Protein AF-A0A4Q6CJ37-F1 (afdb_monomer_lite)

pLDDT: mean 82.31, std 10.62, range [40.69, 93.38]

Secondary structure (DSSP, 8-state):
------HHHHHHHHHHHSS--HHHHHHHTT--HHHHHHHHTTS-PPPHHHHHHHHHHTT--HHHHHHHHHHHHH--------SHHHHHHHHHHHS-HHHHHHHHHHHHHHHHHHTTT---HHHHHHHHHHT---

Radius of gyration: 26.84 Å; chains: 1; bounding box: 49×42×68 Å

Foldseek 3Di:
DPPDDDPLCVVLVLCVVVPDDLVRLCVVLVHDSVQSVCSNVVNDDDDPVSVCSSCVVSVHNPVVVVVVVCCVVVVDDDDPCPDPVSVVVVVLVPDDLVRNLVVLVVVLVVVCVVPVRDDDPVSVVVNCVSNVDD

Structure (mmCIF, N/CA/C/O backbone):
data_AF-A0A4Q6CJ37-F1
#
_entry.id   AF-A0A4Q6CJ37-F1
#
loop_
_atom_site.group_PDB
_atom_site.id
_atom_site.type_symbol
_atom_site.label_atom_id
_atom_site.label_alt_id
_atom_site.label_comp_id
_atom_site.label_asym_id
_atom_site.label_entity_id
_atom_site.label_seq_id
_atom_site.pdbx_PDB_ins_code
_atom_site.Cartn_x
_atom_site.Cartn_y
_atom_site.Cartn_z
_atom_site.occupancy
_atom_site.B_iso_or_equiv
_atom_site.auth_seq_id
_atom_site.auth_comp_id
_atom_site.auth_asym_id
_atom_site.auth_atom_id
_atom_site.pdbx_PDB_model_num
ATOM 1 N N . MET A 1 1 ? -7.098 22.686 32.285 1.00 41.59 1 MET A N 1
ATOM 2 C CA . MET A 1 1 ? -6.607 22.257 30.954 1.00 41.59 1 MET A CA 1
ATOM 3 C C . MET A 1 1 ? -7.286 20.944 30.599 1.00 41.59 1 MET A C 1
ATOM 5 O O . MET A 1 1 ? -7.248 20.039 31.420 1.00 41.59 1 MET A O 1
ATOM 9 N N . ALA A 1 2 ? -7.950 20.839 29.444 1.00 48.75 2 ALA A N 1
ATOM 10 C CA . ALA A 1 2 ? -8.528 19.565 29.008 1.00 48.75 2 ALA A CA 1
ATOM 11 C C . ALA A 1 2 ? -7.395 18.570 28.702 1.00 48.75 2 ALA A C 1
ATOM 13 O O . ALA A 1 2 ? -6.449 18.922 27.995 1.00 48.75 2 ALA A O 1
ATOM 14 N N . ALA A 1 3 ? -7.468 17.356 29.255 1.00 60.94 3 ALA A N 1
ATOM 15 C CA . ALA A 1 3 ? -6.492 16.307 28.982 1.00 60.94 3 ALA A CA 1
ATOM 16 C C . ALA A 1 3 ? -6.414 16.049 27.467 1.00 60.94 3 ALA A C 1
ATOM 18 O O . ALA A 1 3 ? -7.434 15.997 26.773 1.00 60.94 3 ALA A O 1
ATOM 19 N N . ARG A 1 4 ? -5.192 15.941 26.935 1.00 63.09 4 ARG A N 1
ATOM 20 C CA . ARG A 1 4 ? -4.954 15.723 25.505 1.00 63.09 4 ARG A CA 1
ATOM 21 C C . ARG A 1 4 ? -5.506 14.344 25.140 1.00 63.09 4 ARG A C 1
ATOM 23 O O . ARG A 1 4 ? -4.884 13.343 25.474 1.00 63.09 4 ARG A O 1
ATOM 30 N N . LYS A 1 5 ? -6.669 14.305 24.478 1.00 74.56 5 LYS A N 1
ATOM 31 C CA . LYS A 1 5 ? -7.319 13.051 24.068 1.00 74.56 5 LYS A CA 1
ATOM 32 C C . LYS A 1 5 ? -6.343 12.171 23.291 1.00 74.56 5 LYS A C 1
ATOM 34 O O . LYS A 1 5 ? -5.712 12.643 22.334 1.00 74.56 5 LYS A O 1
ATOM 39 N N . CYS A 1 6 ? -6.238 10.913 23.699 1.00 83.94 6 CYS A N 1
ATOM 40 C CA . CYS A 1 6 ? -5.423 9.918 23.021 1.00 83.94 6 CYS A CA 1
ATOM 41 C C . CYS A 1 6 ? -6.020 9.572 21.643 1.00 83.94 6 CYS A C 1
ATOM 43 O O . CYS A 1 6 ? -7.158 9.927 21.323 1.00 83.94 6 CYS A O 1
ATOM 45 N N . LEU A 1 7 ? -5.241 8.891 20.799 1.00 86.38 7 LEU A N 1
ATOM 46 C CA . LEU A 1 7 ? -5.677 8.510 19.452 1.00 86.38 7 LEU A CA 1
ATOM 47 C C . LEU A 1 7 ? -6.976 7.690 19.480 1.00 86.38 7 LEU A C 1
ATOM 49 O O . LEU A 1 7 ? -7.900 7.997 18.732 1.00 86.38 7 LEU A O 1
ATOM 53 N N . GLY A 1 8 ? -7.067 6.706 20.377 1.00 87.31 8 GLY A N 1
ATOM 54 C CA . GLY A 1 8 ? -8.252 5.862 20.514 1.00 87.31 8 GLY A CA 1
ATOM 55 C C . GLY A 1 8 ? -9.520 6.656 20.835 1.00 87.31 8 GLY A C 1
ATOM 56 O O . GLY A 1 8 ? -10.542 6.456 20.188 1.00 87.31 8 GLY A O 1
ATOM 57 N N . GLU A 1 9 ? -9.444 7.642 21.732 1.00 88.62 9 GLU A N 1
ATOM 58 C CA . GLU A 1 9 ? -10.581 8.518 22.064 1.00 88.62 9 GLU A CA 1
ATOM 59 C C . GLU A 1 9 ? -11.014 9.411 20.894 1.00 88.62 9 GLU A C 1
ATOM 61 O O . GLU A 1 9 ? -12.185 9.782 20.790 1.00 88.62 9 GLU A O 1
ATOM 66 N N . LYS A 1 10 ? -10.083 9.775 20.006 1.00 87.88 10 LYS A N 1
ATOM 67 C CA . LYS A 1 10 ? -10.406 10.517 18.779 1.00 87.88 10 LYS A CA 1
ATOM 68 C C . LYS A 1 10 ? -11.103 9.615 17.765 1.00 87.88 10 LYS A C 1
ATOM 70 O O . LYS A 1 10 ? -12.132 10.002 17.217 1.00 87.88 10 LYS A O 1
ATOM 75 N N . LEU A 1 11 ? -10.585 8.403 17.574 1.00 88.56 11 LEU A N 1
ATOM 76 C CA . LEU A 1 11 ? -11.181 7.394 16.695 1.00 88.56 11 LEU A CA 1
ATOM 77 C C . LEU A 1 11 ? -12.546 6.918 17.210 1.00 88.56 11 LEU A C 1
ATOM 79 O O . LEU A 1 11 ? -13.418 6.593 16.415 1.00 88.56 11 LEU A O 1
ATOM 83 N N . ALA A 1 12 ? -12.791 6.965 18.522 1.00 88.44 12 ALA A N 1
ATOM 84 C CA . ALA A 1 12 ? -14.085 6.617 19.106 1.00 88.44 12 ALA A CA 1
ATOM 85 C C . ALA A 1 12 ? -15.237 7.486 18.585 1.00 88.44 12 ALA A C 1
ATOM 87 O O . ALA A 1 12 ? -16.377 7.026 18.550 1.00 88.44 12 ALA A O 1
ATOM 88 N N . MET A 1 13 ? -14.963 8.733 18.187 1.00 84.94 13 MET A N 1
ATOM 89 C CA . MET A 1 13 ? -15.971 9.578 17.542 1.00 84.94 13 MET A CA 1
ATOM 90 C C . MET A 1 13 ? -16.268 9.098 16.121 1.00 84.94 13 MET A C 1
ATOM 92 O O . MET A 1 13 ? -17.437 9.000 15.769 1.00 84.94 13 MET A O 1
ATOM 96 N N . LEU A 1 14 ? -15.238 8.717 15.361 1.00 85.12 14 LEU A N 1
ATOM 97 C CA . LEU A 1 14 ? -15.385 8.173 14.007 1.00 85.12 14 LEU A CA 1
ATOM 98 C C . LEU A 1 14 ? -16.156 6.848 13.996 1.00 85.12 14 LEU A C 1
ATOM 100 O O . LEU A 1 14 ? -17.071 6.679 13.198 1.00 85.12 14 LEU A O 1
ATOM 104 N N . VAL A 1 15 ? -15.855 5.953 14.942 1.00 87.31 15 VAL A N 1
ATOM 105 C CA . VAL A 1 15 ? -16.579 4.681 15.114 1.00 87.31 15 VAL A CA 1
ATOM 106 C C . VAL A 1 15 ? -18.058 4.915 15.431 1.00 87.31 15 VAL A C 1
ATOM 108 O O . VAL A 1 15 ? -18.921 4.190 14.965 1.00 87.31 15 VAL A O 1
ATOM 111 N N . LYS A 1 16 ? -18.386 5.948 16.215 1.00 85.56 16 LYS A N 1
ATOM 112 C CA . LYS A 1 16 ? -19.791 6.282 16.505 1.00 85.56 16 LYS A CA 1
ATOM 113 C C . LYS A 1 16 ? -20.527 6.821 15.28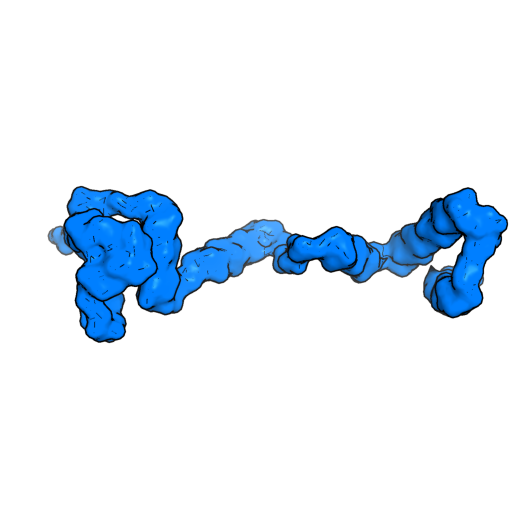2 1.00 85.56 16 LYS A C 1
ATOM 115 O O . LYS A 1 16 ? -21.732 6.632 15.177 1.00 85.56 16 LYS A O 1
ATOM 120 N N . THR A 1 17 ? -19.822 7.512 14.391 1.0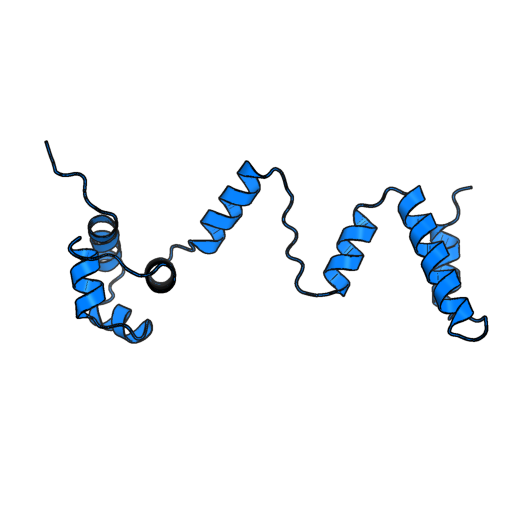0 84.19 17 THR A N 1
ATOM 121 C CA . THR A 1 17 ? -20.407 8.099 13.181 1.00 84.19 17 THR A CA 1
ATOM 122 C C . THR A 1 17 ? -20.468 7.135 12.001 1.00 84.19 17 THR A C 1
ATOM 124 O O . THR A 1 17 ? -21.234 7.394 11.082 1.00 84.19 17 THR A O 1
ATOM 127 N N . SER A 1 18 ? -19.705 6.035 12.012 1.00 81.75 18 SER A N 1
ATOM 128 C CA . SER A 1 18 ? -19.717 5.044 10.926 1.00 81.75 18 SER A CA 1
ATOM 129 C C . SER A 1 18 ? -20.991 4.193 10.886 1.00 81.75 18 SER A C 1
ATOM 131 O O . SER A 1 18 ? -21.245 3.531 9.889 1.00 81.75 18 SER A O 1
ATOM 133 N N . GLY A 1 19 ? -21.808 4.211 11.947 1.00 79.81 19 GLY A N 1
ATOM 134 C CA . GLY A 1 19 ? -23.062 3.451 12.032 1.00 79.81 19 GLY A CA 1
ATOM 135 C C . GLY A 1 19 ? -22.888 1.983 12.434 1.00 79.81 19 GLY A C 1
ATOM 136 O O . GLY A 1 19 ? -23.873 1.320 12.751 1.00 79.81 19 GLY A O 1
ATOM 137 N N . ASP A 1 20 ? -21.650 1.494 12.500 1.00 86.25 20 ASP A N 1
ATOM 138 C CA . ASP A 1 20 ? -21.333 0.147 12.959 1.00 86.25 20 ASP A CA 1
ATOM 139 C C . ASP A 1 20 ? -21.149 0.082 14.479 1.00 86.25 20 ASP A C 1
ATOM 141 O O . ASP A 1 20 ? -20.599 0.979 15.125 1.00 86.25 20 ASP A O 1
ATOM 145 N N . SER A 1 21 ? -21.564 -1.039 15.072 1.00 87.19 21 SER A N 1
ATOM 146 C CA . SER A 1 21 ? -21.244 -1.313 16.472 1.00 87.19 21 SER A CA 1
ATOM 147 C C . SER A 1 21 ? -19.766 -1.687 16.631 1.00 87.19 21 SER A C 1
ATOM 149 O O . SER A 1 21 ? -19.159 -2.293 15.750 1.00 87.19 21 SER A O 1
ATOM 151 N N . GLN A 1 22 ? -19.186 -1.395 17.800 1.00 88.19 22 GLN A N 1
ATOM 152 C CA . GLN A 1 22 ? -17.820 -1.836 18.125 1.00 88.19 22 GLN A CA 1
ATOM 153 C C . GLN A 1 22 ? -17.673 -3.359 18.036 1.00 88.19 22 GLN A C 1
ATOM 155 O O . GLN A 1 22 ? -16.610 -3.845 17.669 1.00 88.19 22 GLN A O 1
ATOM 160 N N . THR A 1 23 ? -18.735 -4.100 18.356 1.00 89.69 23 THR A N 1
ATOM 161 C CA . THR A 1 23 ? -18.782 -5.557 18.214 1.00 89.69 23 THR A CA 1
ATOM 162 C C . THR A 1 23 ? -18.660 -5.960 16.749 1.00 89.69 23 THR A C 1
ATOM 164 O O . THR A 1 23 ? -17.778 -6.736 16.420 1.00 89.69 23 THR A O 1
ATOM 167 N N . ALA A 1 24 ? -19.444 -5.345 15.858 1.00 90.38 24 ALA A N 1
ATOM 168 C CA . ALA A 1 24 ? -19.403 -5.644 14.427 1.00 90.38 24 ALA A CA 1
ATOM 169 C C . ALA A 1 24 ? -18.023 -5.366 13.807 1.00 90.38 24 ALA A C 1
ATOM 171 O O . ALA A 1 24 ? -17.516 -6.184 13.044 1.00 90.38 24 ALA A O 1
ATOM 172 N N . ILE A 1 25 ? -17.389 -4.246 14.171 1.00 90.81 25 ILE A N 1
ATOM 173 C CA . ILE A 1 25 ? -16.028 -3.924 13.713 1.00 90.81 25 ILE A CA 1
ATOM 174 C C . ILE A 1 25 ? -15.031 -4.959 14.244 1.00 90.81 25 ILE A C 1
ATOM 176 O O . ILE A 1 25 ? -14.199 -5.465 13.497 1.00 90.81 25 ILE A O 1
ATOM 180 N N . ALA A 1 26 ? -15.112 -5.293 15.534 1.00 91.94 26 ALA A N 1
ATOM 181 C CA . ALA A 1 26 ? -14.208 -6.257 16.145 1.00 91.94 26 ALA A CA 1
ATOM 182 C C . ALA A 1 26 ? -14.354 -7.665 15.537 1.00 91.94 26 ALA A C 1
ATOM 184 O O . ALA A 1 26 ? -13.344 -8.327 15.303 1.00 91.94 26 ALA A O 1
ATOM 185 N N . ASP A 1 27 ? -15.581 -8.079 15.216 1.00 91.94 27 ASP A N 1
ATOM 186 C CA . ASP A 1 27 ? -15.876 -9.362 14.577 1.00 91.94 27 ASP A CA 1
ATOM 187 C C . ASP A 1 27 ? -15.290 -9.427 13.158 1.00 91.94 27 ASP A C 1
ATOM 189 O O . ASP A 1 27 ? -14.623 -10.404 12.816 1.00 91.94 27 ASP A O 1
ATOM 193 N N . ARG A 1 28 ? -15.450 -8.368 12.345 1.00 91.62 28 ARG A N 1
ATOM 194 C CA . ARG A 1 28 ? -14.850 -8.291 10.995 1.00 91.62 28 ARG A CA 1
ATOM 195 C C . ARG A 1 28 ? -13.324 -8.342 11.031 1.00 91.62 28 ARG A C 1
ATOM 197 O O . ARG A 1 28 ? -12.704 -8.953 10.165 1.00 91.62 28 ARG A O 1
ATOM 204 N N . LEU A 1 29 ? -12.726 -7.739 12.055 1.00 91.75 29 LEU A N 1
ATOM 205 C CA . LEU A 1 29 ? -11.278 -7.713 12.261 1.00 91.75 29 LEU A CA 1
ATOM 206 C C . LEU A 1 29 ? -10.737 -8.941 13.007 1.00 91.75 29 LEU A C 1
ATOM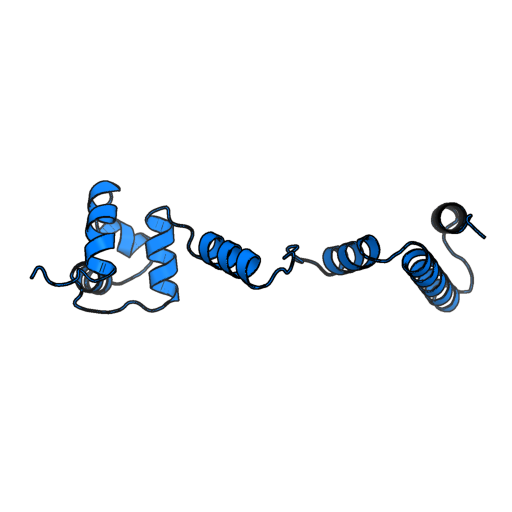 208 O O . LEU A 1 29 ? -9.538 -9.002 13.279 1.00 91.75 29 LEU A O 1
ATOM 212 N N . ASN A 1 30 ? -11.601 -9.904 13.352 1.00 92.19 30 ASN A N 1
ATOM 213 C CA . ASN A 1 30 ? -11.267 -11.086 14.144 1.00 92.19 30 ASN A CA 1
ATOM 214 C C . ASN A 1 30 ? -10.475 -10.738 15.423 1.00 92.19 30 ASN A C 1
ATOM 216 O O . ASN A 1 30 ? -9.455 -11.354 15.744 1.00 92.19 30 ASN A O 1
ATOM 220 N N . MET A 1 31 ? -10.923 -9.701 16.138 1.00 91.81 31 MET A N 1
ATOM 221 C CA . MET A 1 31 ? -10.270 -9.190 17.342 1.00 91.81 31 MET A CA 1
ATOM 222 C C . MET A 1 31 ? -11.208 -9.201 18.557 1.00 91.81 31 MET A C 1
ATOM 224 O O . MET A 1 31 ? -12.418 -9.029 18.416 1.00 91.81 31 MET A O 1
ATOM 228 N N . PRO A 1 32 ? -10.684 -9.325 19.791 1.00 93.38 32 PRO A N 1
ATOM 229 C CA . PRO A 1 32 ? -11.518 -9.230 20.982 1.00 93.38 32 PRO A CA 1
ATOM 230 C C . PRO A 1 32 ? -12.186 -7.854 21.107 1.00 93.38 32 PRO A C 1
ATOM 232 O O . PRO A 1 32 ? -11.511 -6.823 21.186 1.00 93.38 32 PRO A O 1
ATOM 235 N N . VAL A 1 33 ? -13.515 -7.831 21.247 1.00 93.19 33 VAL A N 1
ATOM 236 C CA . VAL A 1 33 ? -14.302 -6.598 21.466 1.00 93.19 33 VAL A CA 1
ATOM 237 C C . VAL A 1 33 ? -13.772 -5.793 22.659 1.00 93.19 33 VAL A C 1
ATOM 239 O O . VAL A 1 33 ? -13.708 -4.563 22.626 1.00 93.19 33 VAL A O 1
ATOM 242 N N . SER A 1 34 ? -13.338 -6.484 23.718 1.00 9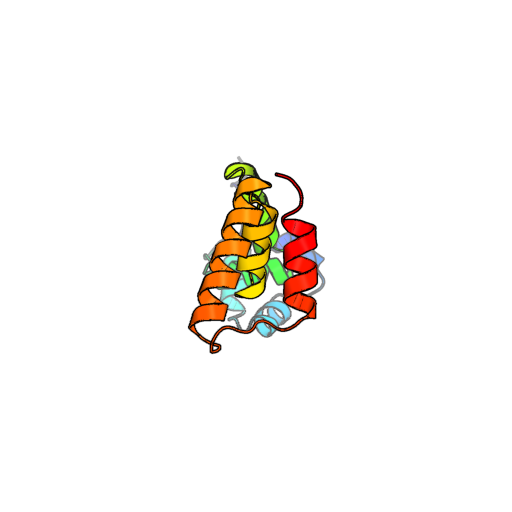3.00 34 SER A N 1
ATOM 243 C CA . SER A 1 34 ? -12.756 -5.869 24.916 1.00 93.00 34 SER A CA 1
ATOM 244 C C . SER A 1 34 ? -11.467 -5.096 24.619 1.00 93.00 34 SER A C 1
ATOM 246 O O . SER A 1 34 ? -11.232 -4.045 25.221 1.00 93.00 34 SER A O 1
ATOM 248 N N . GLN A 1 35 ? -10.656 -5.570 23.670 1.00 93.25 35 GLN A N 1
ATOM 249 C CA . GLN A 1 35 ? -9.428 -4.911 23.235 1.00 93.25 35 GLN A CA 1
ATOM 250 C C . GLN A 1 35 ? -9.746 -3.621 22.474 1.00 93.25 35 GLN A C 1
ATOM 252 O O . GLN A 1 35 ? -9.194 -2.569 22.804 1.00 93.25 35 GLN A O 1
ATOM 257 N N . LEU A 1 36 ? -10.678 -3.677 21.514 1.00 92.06 36 LEU A N 1
ATOM 258 C CA . LEU A 1 36 ? -11.118 -2.497 20.765 1.00 92.06 36 LEU A CA 1
ATOM 259 C C . LEU A 1 36 ? -11.746 -1.453 21.700 1.00 92.06 36 LEU A C 1
ATOM 261 O O . LEU A 1 36 ? -11.404 -0.275 21.642 1.00 92.06 36 LEU A O 1
ATOM 265 N N . ASN A 1 37 ? -12.603 -1.881 22.628 1.00 92.69 37 ASN A N 1
ATOM 266 C CA . ASN A 1 37 ? -13.257 -0.988 23.584 1.00 92.69 37 ASN A CA 1
ATOM 267 C C . ASN A 1 37 ? -12.248 -0.273 24.500 1.00 92.69 37 ASN A C 1
ATOM 269 O O . ASN A 1 37 ? -12.333 0.944 24.682 1.00 92.69 37 ASN A O 1
ATOM 273 N N . ARG A 1 38 ? -11.268 -1.005 25.056 1.00 92.06 38 ARG A N 1
ATOM 274 C CA . ARG A 1 38 ? -10.209 -0.412 25.892 1.00 92.06 38 ARG A CA 1
ATOM 275 C C . ARG A 1 38 ? -9.343 0.556 25.093 1.00 92.06 38 ARG A C 1
ATOM 277 O O . ARG A 1 38 ? -9.021 1.619 25.619 1.00 92.06 38 ARG A O 1
ATOM 284 N N . PHE A 1 39 ? -9.033 0.242 23.836 1.00 93.19 39 PHE A N 1
ATOM 285 C CA . PHE A 1 39 ? -8.310 1.155 22.954 1.00 93.19 39 PHE A CA 1
ATOM 286 C C . PHE A 1 39 ? -9.093 2.449 22.709 1.00 93.19 39 PHE A C 1
ATOM 288 O O . PHE A 1 39 ? -8.562 3.532 22.941 1.00 93.19 39 PHE A O 1
ATOM 295 N N . LEU A 1 40 ? -10.371 2.360 22.330 1.00 91.00 40 LEU A N 1
ATOM 296 C CA . LEU A 1 40 ? -11.219 3.527 22.055 1.00 91.00 40 LEU A CA 1
ATOM 297 C C . LEU A 1 40 ? -11.455 4.414 23.291 1.00 91.00 40 LEU A C 1
ATOM 299 O O . LEU A 1 40 ? -11.717 5.606 23.156 1.00 91.00 40 LEU A O 1
ATOM 303 N N . LYS A 1 41 ? -11.336 3.853 24.497 1.00 89.75 41 LYS A N 1
ATOM 304 C CA . LYS A 1 41 ? -11.361 4.600 25.767 1.00 89.75 41 LYS A CA 1
ATOM 305 C C . LYS A 1 41 ? -9.989 5.123 26.209 1.00 89.75 41 LYS A C 1
ATOM 307 O O . LYS A 1 41 ? -9.891 5.747 27.258 1.00 89.75 41 LYS A O 1
ATOM 312 N N . GLY A 1 42 ? -8.927 4.845 25.455 1.00 87.19 42 GLY A N 1
ATOM 313 C CA . GLY A 1 42 ? -7.566 5.264 25.790 1.00 87.19 42 GLY A CA 1
ATOM 314 C C . GLY A 1 42 ? -6.887 4.459 26.894 1.00 87.19 42 GLY A C 1
ATOM 315 O O . GLY A 1 42 ? -5.882 4.900 27.441 1.00 87.19 42 GLY A O 1
ATOM 316 N N . HIS A 1 43 ? -7.410 3.281 27.233 1.00 89.75 43 HIS A N 1
ATOM 317 C CA . HIS A 1 43 ? -6.883 2.430 28.302 1.00 89.75 43 HIS A CA 1
ATOM 318 C C . HIS A 1 43 ? -5.863 1.388 27.825 1.00 89.75 43 HIS A C 1
ATOM 320 O O . HIS A 1 43 ? -5.259 0.712 28.657 1.00 89.75 43 HIS A O 1
ATOM 326 N N . SER A 1 44 ? -5.693 1.202 26.515 1.00 89.81 44 SER A N 1
ATOM 327 C CA . SER A 1 44 ? -4.721 0.261 25.949 1.00 89.81 44 SER A CA 1
ATOM 328 C C . SER A 1 44 ? -4.258 0.696 24.564 1.00 89.81 44 SER A C 1
ATOM 330 O O . SER A 1 44 ? -4.990 1.378 23.851 1.00 89.81 44 SER A O 1
ATOM 332 N N . ALA A 1 45 ? -3.066 0.258 24.164 1.00 88.38 45 ALA A N 1
ATOM 333 C CA . ALA A 1 45 ? -2.590 0.372 22.790 1.00 88.38 45 ALA A CA 1
ATOM 334 C C . ALA A 1 45 ? -3.025 -0.843 21.953 1.00 88.38 45 ALA A C 1
ATOM 336 O O . ALA A 1 45 ? -3.278 -1.924 22.491 1.00 88.38 45 ALA A O 1
ATOM 337 N N . LEU A 1 46 ? -3.092 -0.661 20.634 1.00 90.12 46 LEU A N 1
ATOM 338 C CA . LEU A 1 46 ? -3.186 -1.752 19.666 1.00 90.12 46 LEU A CA 1
ATOM 339 C C . LEU A 1 46 ? -1.802 -2.046 19.087 1.00 90.12 46 LEU A C 1
ATOM 341 O O . LEU A 1 46 ? -0.927 -1.180 19.078 1.00 90.12 46 LEU A O 1
ATOM 345 N N . THR A 1 47 ? -1.619 -3.264 18.583 1.00 91.06 47 THR A N 1
ATOM 346 C CA . THR A 1 47 ? -0.488 -3.573 17.703 1.00 91.06 47 THR A CA 1
ATOM 347 C C . THR A 1 47 ? -0.610 -2.766 16.413 1.00 91.06 47 THR A C 1
ATOM 349 O O . THR A 1 47 ? -1.716 -2.391 16.016 1.00 91.06 47 THR A O 1
ATOM 352 N N . SER A 1 48 ? 0.510 -2.521 15.731 1.00 87.69 48 SER A N 1
ATOM 353 C CA . SER A 1 48 ? 0.515 -1.782 14.463 1.00 87.69 48 SER A CA 1
ATOM 354 C C . SER A 1 48 ? -0.436 -2.407 13.439 1.00 87.69 48 SER A C 1
ATOM 356 O O . SER A 1 48 ? -1.225 -1.694 12.831 1.00 87.69 48 SER A O 1
ATOM 358 N N . THR A 1 49 ? -0.439 -3.738 13.324 1.00 90.69 49 THR A N 1
ATOM 359 C CA . THR A 1 49 ? -1.331 -4.487 12.426 1.00 90.69 49 THR A CA 1
ATOM 360 C C . THR A 1 49 ? -2.806 -4.225 12.727 1.00 90.69 49 THR A C 1
ATOM 362 O O . THR A 1 49 ? -3.569 -3.883 11.827 1.00 90.69 49 THR A O 1
ATOM 365 N N . ASN A 1 50 ? -3.209 -4.309 13.998 1.00 90.56 50 ASN A N 1
ATOM 366 C CA . ASN A 1 50 ? -4.604 -4.087 14.381 1.00 90.56 50 ASN A CA 1
ATOM 367 C C . ASN A 1 50 ? -4.995 -2.613 14.242 1.00 90.56 50 ASN A C 1
ATOM 369 O O . ASN A 1 50 ? -6.138 -2.313 13.915 1.00 90.56 50 ASN A O 1
ATOM 373 N N . LEU A 1 51 ? -4.063 -1.687 14.478 1.00 91.00 51 LEU A N 1
ATOM 374 C CA . LEU A 1 51 ? -4.311 -0.263 14.284 1.00 91.00 51 LEU A CA 1
ATOM 375 C C . LEU A 1 51 ? -4.583 0.057 12.810 1.00 91.00 51 LEU A C 1
ATOM 377 O O . LEU A 1 51 ? -5.558 0.746 12.527 1.00 91.00 51 LEU A O 1
ATOM 381 N N . VAL A 1 52 ? -3.761 -0.459 11.890 1.00 91.12 52 VAL A N 1
ATOM 382 C CA . VAL A 1 52 ? -3.963 -0.285 10.442 1.00 91.12 52 VAL A CA 1
ATOM 383 C C . VAL A 1 52 ? -5.324 -0.841 10.027 1.00 91.12 52 VAL A C 1
ATOM 385 O O . VAL A 1 52 ? -6.086 -0.143 9.365 1.00 91.12 52 VAL A O 1
ATOM 388 N N . ALA A 1 53 ? -5.673 -2.040 10.494 1.00 90.88 53 ALA A N 1
ATOM 389 C CA . ALA A 1 53 ? -6.950 -2.670 10.173 1.00 90.88 53 ALA A CA 1
ATOM 390 C C . ALA A 1 53 ? -8.160 -1.870 10.701 1.00 90.88 53 ALA A C 1
ATOM 392 O O . ALA A 1 53 ? -9.116 -1.631 9.967 1.00 90.88 53 ALA A O 1
ATOM 393 N N . VAL A 1 54 ? -8.096 -1.372 11.943 1.00 90.94 54 VAL A N 1
ATOM 394 C CA . VAL A 1 54 ? -9.136 -0.490 12.509 1.00 90.94 54 VAL A CA 1
ATOM 395 C C . VAL A 1 54 ? -9.251 0.815 11.722 1.00 90.94 54 VAL A C 1
ATOM 397 O O . VAL A 1 54 ? -10.354 1.314 11.522 1.00 90.94 54 VAL A O 1
ATOM 400 N N . MET A 1 55 ? -8.136 1.395 11.281 1.00 90.56 55 MET A N 1
ATOM 401 C CA . MET A 1 55 ? -8.164 2.629 10.494 1.00 90.56 55 MET A CA 1
ATOM 402 C C . MET A 1 55 ? -8.746 2.400 9.096 1.00 90.56 55 MET A C 1
ATOM 404 O O . MET A 1 55 ? -9.547 3.222 8.655 1.00 90.56 55 MET A O 1
ATOM 408 N N . ALA A 1 56 ? -8.444 1.265 8.463 1.00 90.56 56 ALA A N 1
ATOM 409 C CA . ALA A 1 56 ? -9.028 0.874 7.183 1.00 90.56 56 ALA A CA 1
ATOM 410 C C . ALA A 1 56 ? -10.557 0.702 7.272 1.00 90.56 56 ALA A C 1
ATOM 412 O O . ALA A 1 56 ? -11.273 1.252 6.439 1.00 90.56 56 ALA A O 1
ATOM 413 N N . GLU A 1 57 ? -11.069 0.047 8.323 1.00 88.81 57 GLU A N 1
ATOM 414 C CA . GLU A 1 57 ? -12.519 -0.060 8.592 1.00 88.81 57 GLU A CA 1
ATOM 415 C C . GLU A 1 57 ? -13.195 1.308 8.774 1.00 88.81 57 GLU A C 1
ATOM 417 O O . GLU A 1 57 ? -14.373 1.479 8.472 1.00 88.81 57 GLU A O 1
ATOM 422 N N . LEU A 1 58 ? -12.448 2.307 9.247 1.00 88.19 58 LEU A N 1
ATOM 423 C CA . LEU A 1 58 ? -12.927 3.682 9.396 1.00 88.19 58 LEU A CA 1
ATOM 424 C C . LEU A 1 58 ? -12.731 4.529 8.128 1.00 88.19 58 LEU A C 1
ATOM 426 O O . LEU A 1 58 ? -12.914 5.746 8.177 1.00 88.19 58 LEU A O 1
ATOM 430 N N . GLY A 1 59 ? -12.352 3.910 7.006 1.00 86.62 59 GLY A N 1
ATOM 431 C CA . GLY A 1 59 ? -12.127 4.582 5.726 1.00 86.62 59 GLY A CA 1
ATOM 432 C C . GLY A 1 59 ? -10.825 5.382 5.660 1.00 86.62 59 GLY A C 1
ATOM 433 O O . GLY A 1 59 ? -10.684 6.254 4.804 1.00 86.62 59 GLY A O 1
ATOM 434 N N . ILE A 1 60 ? -9.877 5.126 6.565 1.00 89.19 60 ILE A N 1
ATOM 435 C CA . ILE A 1 60 ? -8.570 5.784 6.589 1.00 89.19 60 ILE A CA 1
ATOM 436 C C . ILE A 1 60 ? -7.510 4.794 6.113 1.00 89.19 60 ILE A C 1
ATOM 438 O O . ILE A 1 60 ? -7.057 3.932 6.866 1.00 89.19 60 ILE A O 1
ATOM 442 N N . ASP A 1 61 ? -7.069 4.969 4.871 1.00 88.75 61 ASP A N 1
ATOM 443 C CA . ASP A 1 61 ? -5.963 4.202 4.304 1.00 88.75 61 ASP A CA 1
ATOM 444 C C . ASP A 1 61 ? -4.621 4.734 4.835 1.00 88.75 61 ASP A C 1
ATOM 446 O O . ASP A 1 61 ? -4.010 5.661 4.290 1.00 88.75 61 ASP A O 1
ATOM 450 N N . LEU A 1 62 ? -4.191 4.171 5.967 1.00 88.12 62 LEU A N 1
ATOM 451 C CA . LEU A 1 62 ? -2.940 4.555 6.612 1.00 88.12 62 LEU A CA 1
ATOM 452 C C . LEU A 1 62 ? -1.731 4.257 5.713 1.00 88.12 62 LEU A C 1
ATOM 454 O O . LEU A 1 62 ? -0.789 5.050 5.694 1.00 88.12 62 LEU A O 1
ATOM 458 N N . ASP A 1 63 ? -1.769 3.170 4.943 1.00 85.44 63 ASP A N 1
ATOM 459 C CA . ASP A 1 63 ? -0.672 2.773 4.061 1.00 85.44 63 ASP A CA 1
ATOM 460 C C . ASP A 1 63 ? -0.500 3.774 2.919 1.00 85.44 63 ASP A C 1
ATOM 462 O O . ASP A 1 63 ? 0.625 4.199 2.635 1.00 85.44 63 ASP A O 1
ATOM 466 N N . ALA A 1 64 ? -1.599 4.236 2.317 1.00 86.00 64 ALA A N 1
ATOM 467 C CA . ALA A 1 64 ? -1.557 5.296 1.314 1.00 86.00 64 ALA A CA 1
ATOM 468 C C . ALA A 1 64 ? -1.016 6.612 1.894 1.00 86.00 64 ALA A C 1
ATOM 470 O O . ALA A 1 64 ? -0.169 7.257 1.269 1.00 86.00 64 ALA A O 1
ATOM 471 N N . ILE A 1 65 ? -1.451 7.000 3.100 1.00 88.50 65 ILE A N 1
ATOM 472 C CA . ILE A 1 65 ? -0.987 8.227 3.771 1.00 88.50 65 ILE A CA 1
ATOM 473 C C . ILE A 1 65 ? 0.512 8.153 4.073 1.00 88.50 65 ILE A C 1
ATOM 475 O O . ILE A 1 65 ? 1.255 9.093 3.776 1.00 88.50 65 ILE A O 1
ATOM 479 N N . VAL A 1 66 ? 0.971 7.044 4.655 1.00 86.81 66 VAL A N 1
ATOM 480 C CA . VAL A 1 66 ? 2.383 6.840 4.997 1.00 86.81 66 VAL A CA 1
ATOM 481 C C . VAL A 1 66 ? 3.226 6.799 3.728 1.00 86.81 66 VAL A C 1
ATOM 483 O O . VAL A 1 66 ? 4.233 7.501 3.651 1.00 86.81 66 VAL A O 1
ATOM 486 N N . SER A 1 67 ? 2.782 6.082 2.695 1.00 82.56 67 SER A N 1
ATOM 487 C CA . SER A 1 67 ? 3.467 6.022 1.399 1.00 82.56 67 SER A CA 1
ATOM 488 C C . SER A 1 67 ? 3.578 7.400 0.747 1.00 82.56 67 SER A C 1
ATOM 490 O O . SER A 1 67 ? 4.653 7.787 0.292 1.00 82.56 67 SER A O 1
ATOM 492 N N . ALA A 1 68 ? 2.501 8.189 0.751 1.00 83.69 68 ALA A N 1
ATOM 493 C CA . ALA A 1 68 ? 2.518 9.560 0.249 1.00 83.69 68 ALA A CA 1
ATOM 494 C C . ALA A 1 68 ? 3.487 10.450 1.041 1.00 83.69 68 ALA A C 1
ATOM 496 O O . ALA A 1 68 ? 4.180 11.290 0.463 1.00 83.69 68 ALA A O 1
ATOM 497 N N . ARG A 1 69 ? 3.584 10.251 2.361 1.00 83.62 69 ARG A N 1
ATOM 498 C CA . ARG A 1 69 ? 4.508 11.015 3.202 1.00 83.62 69 ARG A CA 1
ATOM 499 C C . ARG A 1 69 ? 5.965 10.625 2.971 1.00 83.62 69 ARG A C 1
ATOM 501 O O . ARG A 1 69 ? 6.812 11.513 2.899 1.00 83.62 69 ARG A O 1
ATOM 508 N N . ILE A 1 70 ? 6.239 9.333 2.797 1.00 81.00 70 ILE A N 1
ATOM 509 C CA . ILE A 1 70 ? 7.556 8.822 2.404 1.00 81.00 70 ILE A CA 1
ATOM 510 C C . ILE A 1 70 ? 7.953 9.412 1.048 1.00 81.00 70 ILE A C 1
ATOM 512 O O . ILE A 1 70 ? 9.049 9.949 0.938 1.00 81.00 70 ILE A O 1
ATOM 516 N N . ARG A 1 71 ? 7.052 9.423 0.054 1.00 71.06 71 ARG A N 1
ATOM 517 C CA . ARG A 1 71 ? 7.289 10.057 -1.260 1.00 71.06 71 ARG A CA 1
ATOM 518 C C . ARG A 1 71 ? 7.701 11.523 -1.134 1.00 71.06 71 ARG A C 1
ATOM 520 O O . ARG A 1 71 ? 8.697 11.934 -1.718 1.00 71.06 71 ARG A O 1
ATOM 527 N N . GLN A 1 72 ? 6.967 12.299 -0.334 1.00 75.25 72 GLN A N 1
ATOM 528 C CA . GLN A 1 72 ? 7.270 13.718 -0.116 1.00 75.25 72 GLN A CA 1
ATOM 529 C C . GLN A 1 72 ? 8.630 13.952 0.552 1.00 75.25 72 GLN A C 1
ATOM 531 O O . GLN A 1 72 ? 9.287 14.943 0.248 1.00 75.25 72 GLN A O 1
ATOM 536 N N . GLN A 1 73 ? 9.037 13.087 1.484 1.00 76.75 73 GLN A N 1
ATOM 537 C CA . GLN A 1 73 ? 10.293 13.258 2.221 1.00 76.75 73 GLN A CA 1
ATOM 538 C C . GLN A 1 73 ? 11.507 12.684 1.494 1.00 76.75 73 GLN A C 1
ATOM 540 O O . GLN A 1 73 ? 12.591 13.247 1.599 1.00 76.75 73 GLN A O 1
ATOM 545 N N . ALA A 1 74 ? 11.337 11.578 0.775 1.00 64.88 74 ALA A N 1
ATOM 546 C CA . ALA A 1 74 ? 12.437 10.884 0.125 1.00 64.88 74 ALA A CA 1
ATOM 547 C C . ALA A 1 74 ? 12.864 11.549 -1.194 1.00 64.88 74 ALA A C 1
ATOM 549 O O . ALA A 1 74 ? 13.960 11.272 -1.660 1.00 64.88 74 ALA A O 1
ATOM 550 N N . GLN A 1 75 ? 12.026 12.400 -1.808 1.00 59.88 75 GLN A N 1
ATOM 551 C CA . GLN A 1 75 ? 12.212 12.863 -3.198 1.00 59.88 75 GLN A CA 1
ATOM 552 C C . GLN A 1 75 ? 12.443 11.707 -4.195 1.00 59.88 75 GLN A C 1
ATOM 554 O O . GLN A 1 75 ? 13.006 11.906 -5.266 1.00 59.88 75 GLN A O 1
ATOM 559 N N . VAL A 1 76 ? 12.022 10.488 -3.845 1.00 60.25 76 VAL A N 1
ATOM 560 C CA . VAL A 1 76 ? 12.157 9.306 -4.697 1.00 60.25 76 VAL A CA 1
ATOM 561 C C . VAL A 1 76 ? 10.790 8.991 -5.283 1.00 60.25 76 VAL A C 1
ATOM 563 O O . VAL A 1 76 ? 9.831 8.741 -4.543 1.00 60.25 76 VAL A O 1
ATOM 566 N N . ASP A 1 77 ? 10.709 8.977 -6.612 1.00 57.22 77 ASP A N 1
ATOM 567 C CA . ASP A 1 77 ? 9.564 8.422 -7.320 1.00 57.22 77 ASP A CA 1
ATOM 568 C C . ASP A 1 77 ? 9.462 6.932 -6.994 1.00 57.22 77 ASP A C 1
ATOM 570 O O . ASP A 1 77 ? 10.302 6.114 -7.363 1.00 57.22 77 ASP A O 1
ATOM 574 N N . THR A 1 78 ? 8.423 6.568 -6.248 1.00 59.31 78 THR A N 1
ATOM 575 C CA . THR A 1 78 ? 8.143 5.167 -5.926 1.00 59.31 78 THR A CA 1
ATOM 576 C C . THR A 1 78 ? 7.233 4.612 -7.005 1.00 59.31 78 THR A C 1
ATOM 578 O O . THR A 1 78 ? 6.011 4.554 -6.853 1.00 59.31 78 THR A O 1
ATOM 581 N N . HIS A 1 79 ? 7.837 4.218 -8.125 1.00 64.12 79 HIS A N 1
ATOM 582 C CA . HIS A 1 79 ? 7.175 3.307 -9.048 1.00 64.12 79 HIS A CA 1
ATOM 583 C C . HIS A 1 79 ? 6.947 1.981 -8.318 1.00 64.12 79 HIS A C 1
ATOM 585 O O . HIS A 1 79 ? 7.867 1.427 -7.714 1.00 64.12 79 HIS A O 1
ATOM 591 N N . LYS A 1 80 ? 5.704 1.495 -8.313 1.00 66.12 80 LYS A N 1
ATOM 592 C CA . LYS A 1 80 ? 5.381 0.204 -7.707 1.00 66.12 80 LYS A CA 1
ATOM 593 C C . LYS A 1 80 ? 5.928 -0.883 -8.633 1.00 66.12 80 LYS A C 1
ATOM 595 O O . LYS A 1 80 ? 5.383 -1.102 -9.707 1.00 66.12 80 LYS A O 1
ATOM 600 N N . ILE A 1 81 ? 7.037 -1.501 -8.242 1.00 74.81 81 ILE A N 1
ATOM 601 C CA . ILE A 1 81 ? 7.645 -2.622 -8.962 1.00 74.81 81 ILE A CA 1
ATOM 602 C C . ILE A 1 81 ? 7.060 -3.902 -8.363 1.00 74.81 81 ILE A C 1
ATOM 604 O O . ILE A 1 81 ? 7.413 -4.269 -7.243 1.00 74.81 81 ILE A O 1
ATOM 608 N N . GLU A 1 82 ? 6.129 -4.542 -9.070 1.00 80.81 82 GLU A N 1
ATOM 609 C CA . GLU A 1 82 ? 5.479 -5.781 -8.612 1.00 80.81 82 GLU A CA 1
ATOM 610 C C . GLU A 1 82 ? 6.131 -7.025 -9.221 1.00 80.81 82 GLU A C 1
ATOM 612 O O . GLU A 1 82 ? 6.222 -8.065 -8.569 1.00 80.81 82 GLU A O 1
ATOM 617 N N . THR A 1 83 ? 6.627 -6.913 -10.453 1.00 86.81 83 THR A N 1
ATOM 618 C CA . THR A 1 83 ? 7.251 -8.011 -11.191 1.00 86.81 83 THR A CA 1
ATOM 619 C C . THR A 1 83 ? 8.669 -7.670 -11.646 1.00 86.81 83 THR A C 1
ATOM 621 O O . THR A 1 83 ? 9.097 -6.514 -11.675 1.00 86.81 83 THR A O 1
ATOM 624 N N . SER A 1 84 ? 9.427 -8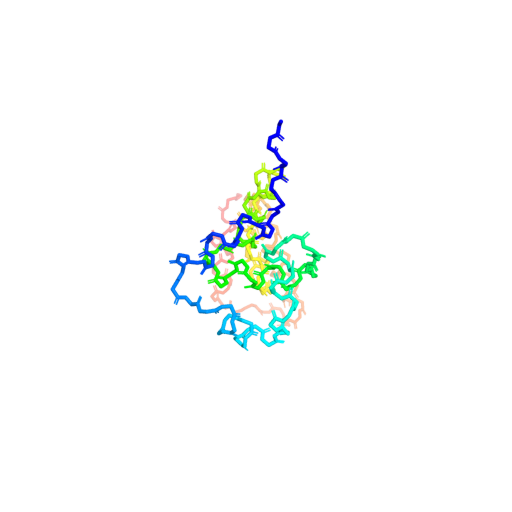.697 -12.038 1.00 83.38 84 SER A N 1
ATOM 625 C CA . SER A 1 84 ? 10.758 -8.505 -12.625 1.00 83.38 84 SER A CA 1
ATOM 626 C C . SER A 1 84 ? 10.713 -7.728 -13.947 1.00 83.38 84 SER A C 1
ATOM 628 O O . SER A 1 84 ? 11.642 -6.976 -14.227 1.00 83.38 84 SER A O 1
ATOM 630 N N . ASP A 1 85 ? 9.641 -7.868 -14.732 1.00 83.44 85 ASP A N 1
ATOM 631 C CA . ASP A 1 85 ? 9.446 -7.117 -15.980 1.00 83.44 85 ASP A CA 1
ATOM 632 C C . ASP A 1 85 ? 9.239 -5.620 -15.700 1.00 83.44 85 ASP A C 1
ATOM 634 O O . ASP A 1 85 ? 9.877 -4.779 -16.333 1.00 83.44 85 ASP A O 1
ATOM 638 N N . ASP A 1 86 ? 8.451 -5.281 -14.673 1.00 80.75 86 ASP A N 1
ATOM 639 C CA . ASP A 1 86 ? 8.246 -3.887 -14.251 1.00 80.75 86 ASP A CA 1
ATOM 640 C C . ASP A 1 86 ? 9.568 -3.215 -13.863 1.00 80.75 86 ASP A C 1
ATOM 642 O O . ASP A 1 86 ? 9.812 -2.057 -14.206 1.00 80.75 86 ASP A O 1
ATOM 646 N N . CYS A 1 87 ? 10.449 -3.963 -13.191 1.00 83.44 87 CYS A N 1
ATOM 647 C CA . CYS A 1 87 ? 11.774 -3.488 -12.805 1.00 83.44 87 CYS A CA 1
ATOM 648 C C . CYS A 1 87 ? 12.633 -3.160 -14.033 1.00 83.44 87 CYS A C 1
ATOM 650 O O . CYS A 1 87 ? 13.187 -2.065 -14.135 1.00 83.44 87 CYS A O 1
ATOM 652 N N . VAL A 1 88 ? 12.714 -4.087 -14.994 1.00 85.31 88 VAL A N 1
ATOM 653 C CA . VAL A 1 88 ? 13.517 -3.901 -16.211 1.00 85.31 88 VAL A CA 1
ATOM 654 C C . VAL A 1 88 ? 12.983 -2.739 -17.046 1.00 85.31 88 VAL A C 1
ATOM 656 O O . VAL A 1 88 ? 13.770 -1.904 -17.489 1.00 85.31 88 VAL A O 1
ATOM 659 N N . ARG A 1 89 ? 11.658 -2.628 -17.211 1.00 85.69 89 ARG A N 1
ATOM 660 C CA . ARG A 1 89 ? 11.027 -1.507 -17.927 1.00 85.69 89 ARG A CA 1
ATOM 661 C C . ARG A 1 89 ? 11.306 -0.171 -17.258 1.00 85.69 89 ARG A C 1
ATOM 663 O O . ARG A 1 89 ? 11.644 0.791 -17.944 1.00 85.69 89 ARG A O 1
ATOM 670 N N . TYR A 1 90 ? 11.188 -0.109 -15.933 1.00 86.25 90 TYR A N 1
ATOM 671 C CA . TYR A 1 90 ? 11.488 1.104 -15.182 1.00 86.25 90 TYR A CA 1
ATOM 672 C C . TYR A 1 90 ? 12.943 1.531 -15.386 1.00 86.25 90 TYR A C 1
ATOM 674 O O . TYR A 1 90 ? 13.197 2.683 -15.734 1.00 86.25 90 TYR A O 1
ATOM 682 N N . LEU A 1 91 ? 13.896 0.607 -15.235 1.00 85.69 91 LEU A N 1
ATOM 683 C CA . LEU A 1 91 ? 15.313 0.900 -15.445 1.00 85.69 91 LEU A CA 1
ATOM 684 C C . LEU A 1 91 ? 15.577 1.362 -16.881 1.00 85.69 91 LEU A C 1
ATOM 686 O O . LEU A 1 91 ? 16.205 2.397 -17.076 1.00 85.69 91 LEU A O 1
ATOM 690 N N . PHE A 1 92 ? 15.047 0.649 -17.876 1.00 87.25 92 PHE A N 1
ATOM 691 C CA . 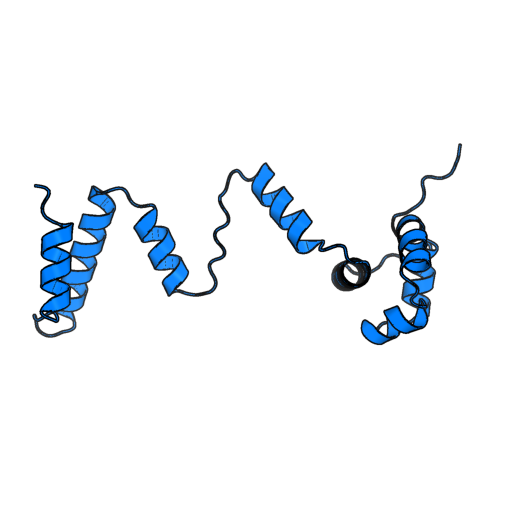PHE A 1 92 ? 15.253 0.974 -19.285 1.00 87.25 92 PHE A CA 1
ATOM 692 C C . PHE A 1 92 ? 14.700 2.354 -19.668 1.00 87.25 92 PHE A C 1
ATOM 694 O O . PHE A 1 92 ? 15.358 3.099 -20.389 1.00 87.25 92 PHE A O 1
ATOM 701 N N . ASN A 1 93 ? 13.527 2.728 -19.150 1.00 85.62 93 ASN A N 1
ATOM 702 C CA . ASN A 1 93 ? 12.898 4.019 -19.441 1.00 85.62 93 ASN A CA 1
ATOM 703 C C . ASN A 1 93 ? 13.612 5.214 -18.793 1.00 85.62 93 ASN A C 1
ATOM 705 O O . ASN A 1 93 ? 13.444 6.337 -19.263 1.00 85.62 93 ASN A O 1
ATOM 709 N N . ASN A 1 94 ? 14.388 4.980 -17.733 1.00 86.94 94 ASN A N 1
ATOM 710 C CA . ASN A 1 94 ? 15.153 6.016 -17.037 1.00 86.94 94 ASN A CA 1
ATOM 711 C C . ASN A 1 94 ? 16.606 6.134 -17.524 1.00 86.94 94 ASN A C 1
ATOM 713 O O . ASN A 1 94 ? 17.313 7.048 -17.101 1.00 86.94 94 ASN A O 1
ATOM 717 N N . LEU A 1 95 ? 17.067 5.231 -18.394 1.00 87.50 95 LEU A N 1
ATOM 718 C CA . LEU A 1 95 ? 18.362 5.379 -19.051 1.00 87.50 95 LEU A CA 1
ATOM 719 C C . LEU A 1 95 ? 18.302 6.503 -20.090 1.00 87.50 95 LEU A C 1
ATOM 721 O O . LEU A 1 95 ? 17.302 6.693 -20.788 1.00 87.50 95 LEU A O 1
ATOM 725 N N . ASP A 1 96 ? 19.413 7.219 -20.223 1.00 87.25 96 ASP A N 1
ATOM 726 C CA . ASP A 1 96 ? 19.634 8.121 -21.342 1.00 87.25 96 ASP A CA 1
ATOM 727 C C . ASP A 1 96 ? 19.733 7.337 -22.664 1.00 87.25 96 ASP A C 1
ATOM 729 O O . ASP A 1 96 ? 19.788 6.105 -22.703 1.00 87.25 96 ASP A O 1
ATOM 733 N N . GLU A 1 97 ? 19.714 8.047 -23.790 1.00 85.25 97 GLU A N 1
ATOM 734 C CA . GLU A 1 97 ? 19.713 7.419 -25.114 1.00 85.25 97 GLU A CA 1
ATOM 735 C C . GLU A 1 97 ? 20.914 6.485 -25.328 1.00 85.25 97 GLU A C 1
ATOM 737 O O . GLU A 1 97 ? 20.743 5.342 -25.762 1.00 85.25 97 GLU A O 1
ATOM 742 N N . LEU A 1 98 ? 22.110 6.922 -24.925 1.00 85.56 98 LEU A N 1
ATOM 743 C CA . LEU A 1 98 ? 23.325 6.115 -25.001 1.00 85.56 98 LEU A CA 1
ATOM 744 C C . LEU A 1 98 ? 23.245 4.873 -24.097 1.00 85.56 98 LEU A C 1
ATOM 746 O O . LEU A 1 98 ? 23.640 3.776 -24.511 1.00 85.56 98 LEU A O 1
ATOM 750 N N . GLY A 1 99 ? 22.711 5.018 -22.881 1.00 86.25 99 GLY A N 1
ATOM 751 C CA . GLY A 1 99 ? 22.480 3.916 -21.954 1.00 86.25 99 GLY A CA 1
ATOM 752 C C . GLY A 1 99 ? 21.511 2.879 -22.516 1.00 86.25 99 GLY A C 1
ATOM 753 O O . GLY A 1 99 ? 21.809 1.683 -22.479 1.00 86.25 99 GLY A O 1
ATOM 754 N N . ARG A 1 100 ? 20.398 3.318 -23.120 1.00 88.31 100 ARG A N 1
ATOM 755 C CA . ARG A 1 100 ? 19.421 2.426 -23.768 1.00 88.31 100 ARG A CA 1
ATOM 756 C C . ARG A 1 100 ? 20.042 1.642 -24.917 1.00 88.31 100 ARG A C 1
ATOM 758 O O . ARG A 1 100 ? 19.923 0.417 -24.953 1.00 88.31 100 ARG A O 1
ATOM 765 N N . GLN A 1 101 ? 20.773 2.311 -25.806 1.00 84.56 101 GLN A N 1
ATOM 766 C CA . GLN A 1 101 ? 21.464 1.648 -26.916 1.00 84.56 101 GLN A CA 1
ATOM 767 C C . GLN A 1 101 ? 22.509 0.637 -26.425 1.00 84.56 101 GLN A C 1
ATOM 769 O O . GLN A 1 101 ? 22.613 -0.468 -26.960 1.00 84.56 101 GLN A O 1
ATOM 774 N N . THR A 1 102 ? 23.278 0.989 -25.392 1.00 86.88 102 THR A N 1
ATOM 775 C CA . THR A 1 102 ? 24.296 0.102 -24.805 1.00 86.88 102 THR A CA 1
ATOM 776 C C . THR A 1 102 ? 23.658 -1.131 -24.172 1.00 86.88 102 THR A C 1
ATOM 778 O O . THR A 1 102 ? 24.122 -2.253 -24.381 1.00 86.88 102 THR A O 1
ATOM 781 N N . TYR A 1 103 ? 22.556 -0.943 -23.445 1.00 87.81 103 TYR A N 1
ATOM 782 C CA . TYR A 1 103 ? 21.800 -2.032 -22.840 1.00 87.81 103 TYR A CA 1
ATOM 783 C C . TYR A 1 103 ? 21.237 -2.995 -23.895 1.00 87.81 103 TYR A C 1
ATOM 785 O O . TYR A 1 103 ? 21.445 -4.206 -23.801 1.00 87.81 103 TYR A O 1
ATOM 793 N N . LEU A 1 104 ? 20.609 -2.460 -24.948 1.00 87.69 104 LEU A N 1
ATOM 794 C CA . LEU A 1 104 ? 20.092 -3.250 -26.068 1.00 87.69 104 LEU A CA 1
ATOM 795 C C . LEU A 1 104 ? 21.198 -4.027 -26.799 1.00 87.69 104 LEU A C 1
ATOM 797 O O . LEU A 1 104 ? 21.017 -5.211 -27.089 1.00 87.69 104 LEU A O 1
ATOM 801 N N . LYS A 1 105 ? 22.368 -3.414 -27.041 1.00 85.12 105 LYS A N 1
ATOM 802 C CA . LYS A 1 105 ? 23.537 -4.093 -27.637 1.00 85.12 105 LYS A CA 1
ATOM 803 C C . LYS A 1 105 ? 24.018 -5.266 -26.782 1.00 85.12 105 LYS A C 1
ATOM 805 O O . LYS A 1 105 ? 24.277 -6.345 -27.317 1.00 85.12 105 LYS A O 1
ATOM 810 N N . ASN A 1 106 ? 24.114 -5.074 -25.468 1.00 85.75 106 ASN A N 1
ATOM 811 C CA . ASN A 1 106 ? 24.560 -6.117 -24.544 1.00 85.75 106 ASN A CA 1
ATOM 812 C C . ASN A 1 106 ? 23.564 -7.281 -24.474 1.00 85.75 106 ASN A C 1
ATOM 814 O O . ASN A 1 106 ? 23.980 -8.440 -24.487 1.00 85.75 106 ASN A O 1
ATOM 818 N N . LEU A 1 107 ? 22.259 -6.990 -24.464 1.00 86.00 107 LEU A N 1
ATOM 819 C CA . LEU A 1 107 ? 21.220 -8.018 -24.535 1.00 86.00 107 LEU A CA 1
ATOM 820 C C . LEU A 1 107 ? 21.277 -8.792 -25.854 1.00 86.00 107 LEU A C 1
ATOM 822 O O . LEU A 1 107 ? 21.269 -10.022 -25.842 1.00 86.00 107 LEU A O 1
ATOM 826 N N . ALA A 1 108 ? 21.391 -8.092 -26.984 1.00 83.75 108 ALA A N 1
ATOM 827 C CA . ALA A 1 108 ? 21.507 -8.718 -28.297 1.00 83.75 108 ALA A CA 1
ATOM 828 C C . ALA A 1 108 ? 22.729 -9.647 -28.375 1.00 83.75 108 ALA A C 1
ATOM 830 O O . ALA A 1 108 ? 22.625 -10.770 -28.870 1.00 83.75 108 ALA A O 1
ATOM 831 N N . TRP A 1 109 ? 23.873 -9.213 -27.841 1.00 83.75 109 TRP A N 1
ATOM 832 C CA . TRP A 1 109 ? 25.087 -10.024 -27.758 1.00 83.75 109 TRP A CA 1
ATOM 833 C C . TRP A 1 109 ? 24.907 -11.264 -26.872 1.00 83.75 109 TRP A C 1
ATOM 835 O O . TRP A 1 109 ? 25.231 -12.372 -27.303 1.00 83.75 109 TRP A O 1
ATOM 845 N N . ALA A 1 110 ? 24.344 -11.102 -25.671 1.00 83.25 110 ALA A N 1
ATOM 846 C CA . ALA A 1 110 ? 24.128 -12.204 -24.733 1.00 83.25 110 ALA A CA 1
ATOM 847 C C . ALA A 1 110 ? 23.192 -13.274 -25.314 1.00 83.25 110 ALA A C 1
ATOM 849 O O . ALA A 1 110 ? 23.478 -14.468 -25.222 1.00 83.25 110 ALA A O 1
ATOM 850 N N . VAL A 1 111 ? 22.108 -12.850 -25.973 1.00 83.12 111 VAL A N 1
ATOM 851 C CA . VAL A 1 111 ? 21.188 -13.767 -26.654 1.00 83.12 111 VAL A CA 1
ATOM 852 C C . VAL A 1 111 ? 21.878 -14.439 -27.836 1.00 83.12 111 VAL A C 1
ATOM 854 O O . VAL A 1 111 ? 21.772 -15.650 -27.992 1.00 83.12 111 VAL A O 1
ATOM 857 N N . LYS A 1 112 ? 22.648 -13.705 -28.644 1.00 80.31 112 LYS A N 1
ATOM 858 C CA . LYS A 1 112 ? 23.375 -14.276 -29.787 1.00 80.31 112 LYS A CA 1
ATOM 859 C C . LYS A 1 112 ? 24.338 -15.396 -29.371 1.00 80.31 112 LYS A C 1
ATOM 861 O O . LYS A 1 112 ? 24.453 -16.386 -30.091 1.00 80.31 112 LYS A O 1
ATOM 866 N N . ILE A 1 113 ? 24.987 -15.263 -28.213 1.00 81.38 113 ILE A N 1
ATOM 867 C CA . ILE A 1 113 ? 25.835 -16.314 -27.628 1.00 81.38 113 ILE A CA 1
ATOM 868 C C . ILE A 1 113 ? 25.010 -17.529 -27.200 1.00 81.38 113 ILE A C 1
ATOM 870 O O . ILE A 1 113 ? 25.422 -18.658 -27.450 1.00 81.38 113 ILE A O 1
ATOM 874 N N . SER A 1 114 ? 23.852 -17.319 -26.572 1.00 78.81 114 SER A N 1
ATOM 875 C CA . SER A 1 114 ? 23.027 -18.415 -26.053 1.00 78.81 114 SER A CA 1
ATOM 876 C C . SER A 1 114 ? 22.174 -19.123 -27.113 1.00 78.81 114 SER A C 1
ATOM 878 O O . SER A 1 114 ? 21.748 -20.252 -26.886 1.00 78.81 114 SER A O 1
ATOM 880 N N . SER A 1 115 ? 21.938 -18.498 -28.271 1.00 71.50 115 SER A N 1
ATOM 881 C CA . SER A 1 115 ? 21.021 -18.980 -29.320 1.00 71.50 115 SER A CA 1
ATOM 882 C C . SER A 1 115 ? 21.702 -19.297 -30.661 1.00 71.50 115 SER A C 1
ATOM 884 O O . SER A 1 115 ? 21.102 -19.146 -31.722 1.00 71.50 115 SER A O 1
ATOM 886 N N . ASN A 1 116 ? 22.957 -19.766 -30.637 1.00 72.38 116 ASN A N 1
ATOM 887 C CA . ASN A 1 116 ? 23.714 -20.183 -31.832 1.00 72.38 116 ASN A CA 1
ATOM 888 C C . ASN A 1 116 ? 23.819 -19.109 -32.934 1.00 72.38 116 ASN A C 1
ATOM 890 O O . ASN A 1 116 ? 23.932 -19.425 -34.118 1.00 72.38 116 ASN A O 1
ATOM 894 N N . GLY A 1 117 ? 23.831 -17.830 -32.559 1.00 66.81 117 GLY A N 1
ATOM 895 C CA . GLY A 1 117 ? 24.155 -16.745 -33.479 1.00 66.81 117 GLY A CA 1
ATOM 896 C C . GLY A 1 117 ? 22.975 -16.035 -34.147 1.00 66.81 117 GLY A C 1
ATOM 897 O O . GLY A 1 117 ? 23.234 -15.061 -34.856 1.00 66.81 117 GLY A O 1
ATOM 898 N N . SER A 1 118 ? 21.724 -16.454 -33.924 1.00 70.06 118 SER A N 1
ATOM 899 C CA . SER A 1 118 ? 20.547 -15.882 -34.601 1.00 70.06 118 SER A CA 1
ATOM 900 C C . SER A 1 118 ? 19.534 -15.266 -33.639 1.00 70.06 118 SER A C 1
ATOM 902 O O . SER A 1 118 ? 19.084 -15.926 -32.705 1.00 70.06 118 SER A O 1
ATOM 904 N N . LEU A 1 119 ? 19.117 -14.030 -33.918 1.00 77.81 119 LEU A N 1
ATOM 905 C CA . LEU A 1 119 ? 17.972 -13.392 -33.270 1.00 77.81 119 LEU A CA 1
ATOM 906 C C . LEU A 1 119 ? 16.724 -13.535 -34.158 1.00 77.81 119 LEU A C 1
ATOM 908 O O . LEU A 1 119 ? 16.845 -13.632 -35.380 1.00 77.81 119 LEU A O 1
ATOM 912 N N . PRO A 1 120 ? 15.507 -13.521 -33.588 1.00 83.00 120 PRO A N 1
ATOM 913 C CA . PRO A 1 120 ? 14.292 -13.411 -34.388 1.00 83.00 120 PRO A CA 1
ATOM 914 C C . PRO A 1 120 ? 14.315 -12.136 -35.246 1.00 83.00 120 PRO A C 1
ATOM 916 O O . PRO A 1 120 ? 14.615 -11.058 -34.735 1.00 83.00 120 PRO A O 1
ATOM 919 N N . THR A 1 121 ? 13.926 -12.230 -36.521 1.00 80.12 121 THR A N 1
ATOM 920 C CA . THR A 1 121 ? 13.994 -11.126 -37.503 1.00 80.12 121 THR A CA 1
ATOM 921 C C . THR A 1 121 ? 13.360 -9.829 -36.997 1.00 80.12 121 THR A C 1
ATOM 923 O O . THR A 1 121 ? 13.943 -8.756 -37.113 1.00 80.12 121 THR A O 1
ATOM 926 N N . ARG A 1 122 ? 12.204 -9.931 -36.333 1.00 80.38 122 ARG A N 1
ATOM 927 C CA . ARG A 1 122 ? 11.496 -8.773 -35.771 1.00 80.38 122 ARG A CA 1
ATOM 928 C C . ARG A 1 122 ? 12.268 -8.072 -34.647 1.00 80.38 122 ARG A C 1
ATOM 930 O O . ARG A 1 122 ? 12.143 -6.866 -34.485 1.00 80.38 122 ARG A O 1
ATOM 937 N N . VAL A 1 123 ? 13.064 -8.811 -33.873 1.00 79.06 123 VAL A N 1
ATOM 938 C CA . VAL A 1 123 ? 13.926 -8.238 -32.825 1.00 79.06 123 VAL A CA 1
ATOM 939 C C . VAL A 1 123 ? 15.106 -7.507 -33.464 1.00 79.06 123 VAL A C 1
ATOM 941 O O . VAL A 1 123 ? 15.458 -6.419 -33.020 1.00 79.06 123 VAL A O 1
ATOM 944 N N . GLU A 1 124 ? 15.679 -8.052 -34.539 1.00 77.62 124 GLU A N 1
ATOM 945 C CA . GLU A 1 124 ? 16.758 -7.387 -35.280 1.00 77.62 124 GLU A CA 1
ATOM 946 C C . GLU A 1 124 ? 16.306 -6.080 -35.939 1.00 77.62 124 GLU A C 1
ATOM 948 O O . GLU A 1 124 ? 17.053 -5.105 -35.935 1.00 77.62 124 GLU A O 1
ATOM 953 N N . GLU A 1 125 ? 15.096 -6.042 -36.496 1.00 81.06 125 GLU A N 1
ATOM 954 C CA . GLU A 1 125 ? 14.517 -4.833 -37.094 1.00 81.06 125 GLU A CA 1
ATOM 955 C C . GLU A 1 125 ? 14.322 -3.719 -36.058 1.00 81.06 125 GLU A C 1
ATOM 957 O O . GLU A 1 125 ? 14.740 -2.587 -36.297 1.00 81.06 125 GLU A O 1
ATOM 962 N N . ILE A 1 126 ? 13.770 -4.054 -34.886 1.00 81.06 126 ILE A N 1
ATOM 963 C CA . ILE A 1 126 ? 13.570 -3.101 -33.782 1.00 81.06 126 ILE A CA 1
ATOM 964 C C . ILE A 1 126 ? 14.917 -2.589 -33.254 1.00 81.06 126 ILE A C 1
ATOM 966 O O . ILE A 1 126 ? 15.097 -1.389 -33.057 1.00 81.06 126 ILE A O 1
ATOM 970 N N . LEU A 1 127 ? 15.898 -3.478 -33.068 1.00 79.69 127 LEU A N 1
ATOM 971 C CA . LEU A 1 127 ? 17.238 -3.082 -32.631 1.00 79.69 127 LEU A CA 1
ATOM 972 C C . LEU A 1 127 ? 17.898 -2.123 -33.624 1.00 79.69 127 LEU A C 1
ATOM 974 O O . LEU A 1 127 ? 18.514 -1.146 -33.210 1.00 79.69 127 LEU A O 1
ATOM 978 N N . LYS A 1 128 ? 17.747 -2.370 -34.931 1.00 79.00 128 LYS A N 1
ATOM 979 C CA . LYS A 1 128 ? 18.276 -1.474 -35.965 1.00 79.00 128 LYS A CA 1
ATOM 980 C C . LYS A 1 128 ? 17.639 -0.089 -35.892 1.00 79.00 128 LYS A C 1
ATOM 982 O O . LYS A 1 128 ? 18.384 0.877 -35.983 1.00 79.00 128 LYS A O 1
ATOM 987 N N . SER A 1 129 ? 16.322 0.014 -35.686 1.00 78.50 129 SER A N 1
ATOM 988 C CA . SER A 1 129 ? 15.640 1.314 -35.578 1.00 78.50 129 SER A CA 1
ATOM 989 C C . SER A 1 129 ? 16.012 2.103 -34.318 1.00 78.50 129 SER A C 1
ATOM 991 O O . SER A 1 129 ? 16.125 3.325 -34.373 1.00 78.50 129 SER A O 1
ATOM 993 N N . GLU A 1 130 ? 16.251 1.419 -33.199 1.00 71.19 130 GLU A N 1
ATOM 994 C CA . GLU A 1 130 ? 16.631 2.042 -31.918 1.00 71.19 130 GLU A CA 1
ATOM 995 C C . GLU A 1 130 ? 18.116 2.463 -31.876 1.00 71.19 130 GLU A C 1
ATOM 997 O O . GLU A 1 130 ? 18.528 3.261 -31.037 1.00 71.19 130 GLU A O 1
ATOM 1002 N N . MET A 1 131 ? 18.945 1.931 -32.782 1.00 69.00 131 MET A N 1
ATOM 1003 C CA . MET A 1 131 ? 20.395 2.168 -32.828 1.00 69.00 131 MET A CA 1
ATOM 1004 C C . MET A 1 131 ? 20.836 3.171 -33.911 1.00 69.00 131 MET A C 1
ATOM 1006 O O . MET A 1 131 ? 22.034 3.390 -34.074 1.00 69.00 131 MET A O 1
ATOM 1010 N N . THR A 1 132 ? 19.903 3.775 -34.654 1.00 58.81 132 THR A N 1
ATOM 1011 C CA . THR A 1 132 ? 20.176 4.562 -35.878 1.00 58.81 132 THR A CA 1
ATOM 1012 C C . THR A 1 132 ? 20.732 5.985 -35.682 1.00 58.81 132 THR A C 1
ATOM 1014 O O . THR A 1 132 ? 20.722 6.768 -36.628 1.00 58.81 132 THR A O 1
ATOM 1017 N N . LEU A 1 133 ? 21.230 6.347 -34.497 1.00 48.34 133 LEU A N 1
ATOM 1018 C CA . LEU A 1 133 ? 21.839 7.660 -34.227 1.00 48.34 133 LEU A CA 1
ATOM 1019 C C . LEU A 1 133 ? 23.332 7.521 -33.889 1.00 48.34 133 LEU A C 1
ATOM 1021 O O . LEU A 1 133 ? 23.751 7.796 -32.767 1.00 48.34 133 LEU A O 1
ATOM 1025 N N . ILE A 1 134 ? 24.127 7.074 -34.868 1.00 40.69 134 ILE A N 1
ATOM 1026 C CA . ILE A 1 134 ? 25.575 7.342 -34.967 1.00 40.69 134 ILE A CA 1
ATOM 1027 C C . ILE A 1 134 ? 25.893 7.671 -36.422 1.00 40.69 134 ILE A C 1
ATOM 1029 O O . ILE A 1 134 ? 25.516 6.852 -37.291 1.00 40.69 134 ILE A O 1
#

Sequence (134 aa):
MAARKCLGEKLAMLVKTSGDSQTAIADRLNMPVSQLNRFLKGHSALTSTNLVAVMAELGIDLDAIVSARIRQQAQVDTHKIETSDDCVRYLFNNLDELGRQTYLKNLAWAVKISSNGSLPTRVEEILKSEMTLI